Protein AF-A0A382YF46-F1 (afdb_monomer_lite)

Structure (mmCIF, N/CA/C/O backbone):
data_AF-A0A382YF46-F1
#
_entry.id   AF-A0A382YF46-F1
#
loop_
_atom_site.group_PDB
_atom_site.id
_atom_site.type_symbol
_atom_site.label_atom_id
_atom_site.label_alt_id
_atom_site.label_comp_id
_atom_site.label_asym_id
_atom_site.label_entity_id
_atom_site.label_seq_id
_atom_site.pdbx_PDB_ins_code
_atom_site.Cartn_x
_atom_site.Cartn_y
_atom_site.Cartn_z
_atom_site.occupancy
_atom_site.B_iso_or_equiv
_atom_site.auth_seq_id
_atom_site.auth_comp_id
_atom_site.auth_asym_id
_atom_site.auth_atom_id
_atom_site.pdbx_PDB_model_num
ATOM 1 N N . MET A 1 1 ? 21.617 8.762 -23.761 1.00 43.22 1 MET A N 1
ATOM 2 C CA . MET A 1 1 ? 20.319 8.073 -23.836 1.00 43.22 1 MET A CA 1
ATOM 3 C C . MET A 1 1 ? 19.531 8.652 -22.689 1.00 43.22 1 MET A C 1
ATOM 5 O O . MET A 1 1 ? 20.031 8.576 -21.573 1.00 43.22 1 MET A O 1
ATOM 9 N N . GLU A 1 2 ? 18.461 9.389 -22.975 1.00 53.38 2 GLU A N 1
ATOM 10 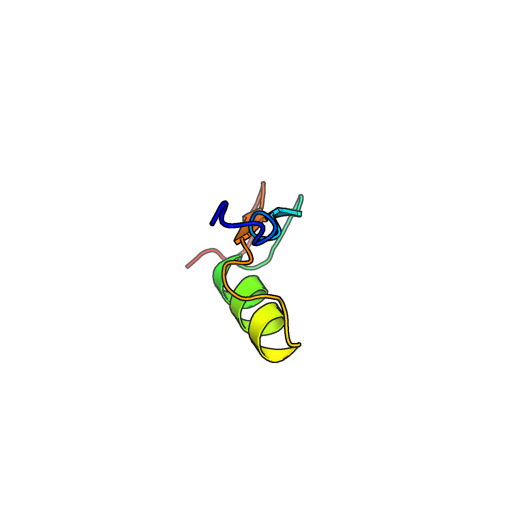C CA . GLU A 1 2 ? 17.542 9.819 -21.919 1.00 53.38 2 GLU A CA 1
ATOM 11 C C . GLU A 1 2 ? 16.941 8.547 -21.321 1.00 53.38 2 GLU A C 1
ATOM 13 O O . GLU A 1 2 ? 16.599 7.614 -22.050 1.00 53.38 2 GLU A O 1
ATOM 18 N N . ASP A 1 3 ? 16.980 8.447 -19.998 1.00 59.81 3 ASP A N 1
ATOM 19 C CA . ASP A 1 3 ? 16.423 7.318 -19.270 1.00 59.81 3 ASP A CA 1
ATOM 20 C C . ASP A 1 3 ? 14.899 7.475 -19.310 1.00 59.81 3 ASP A C 1
ATOM 22 O O . ASP A 1 3 ? 14.304 8.124 -18.458 1.00 59.81 3 ASP A O 1
ATOM 26 N N . ASP A 1 4 ? 14.280 6.956 -20.374 1.00 60.12 4 ASP A N 1
ATOM 27 C CA . ASP A 1 4 ? 12.824 6.912 -20.577 1.00 60.12 4 ASP A CA 1
ATOM 28 C C . ASP A 1 4 ? 12.143 5.892 -19.640 1.00 60.12 4 ASP A C 1
ATOM 30 O O . ASP A 1 4 ? 11.013 5.459 -19.892 1.00 60.12 4 ASP A O 1
ATOM 34 N N . THR A 1 5 ? 12.813 5.455 -18.565 1.00 62.69 5 THR A N 1
ATOM 35 C CA . THR A 1 5 ? 12.150 4.632 -17.559 1.00 62.69 5 THR A CA 1
ATOM 36 C C . THR A 1 5 ? 11.024 5.456 -16.932 1.00 62.69 5 THR A C 1
ATOM 38 O O . THR A 1 5 ? 11.260 6.555 -16.421 1.00 62.69 5 THR A O 1
ATOM 41 N N . PRO A 1 6 ? 9.765 4.981 -17.006 1.00 67.31 6 PRO A N 1
ATOM 42 C CA . PRO A 1 6 ? 8.657 5.695 -16.401 1.00 67.31 6 PRO A CA 1
ATOM 43 C C . PRO A 1 6 ? 8.961 5.877 -14.918 1.00 67.31 6 PRO A C 1
ATOM 45 O O . PRO A 1 6 ? 9.440 4.949 -14.261 1.00 67.31 6 PRO A O 1
ATOM 48 N N . PHE A 1 7 ? 8.690 7.081 -14.405 1.00 69.25 7 PHE A N 1
ATOM 49 C CA . PHE A 1 7 ? 8.800 7.346 -12.977 1.00 69.25 7 PHE A CA 1
ATOM 50 C C . PHE A 1 7 ? 8.0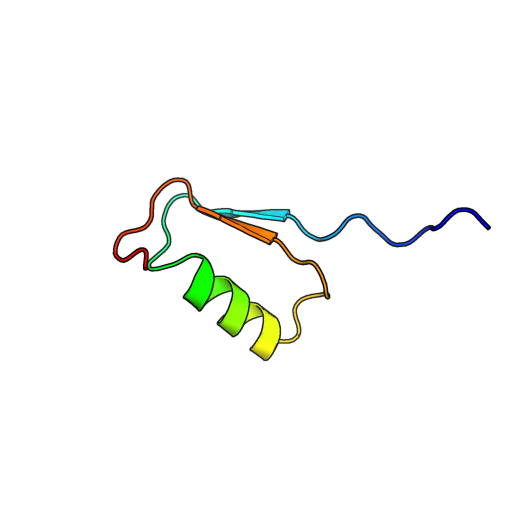98 6.225 -12.201 1.00 69.25 7 PHE A C 1
ATOM 52 O O . PHE A 1 7 ? 7.017 5.792 -12.620 1.00 69.25 7 PHE A O 1
ATOM 59 N N . PRO A 1 8 ? 8.690 5.750 -11.094 1.00 76.31 8 PRO A N 1
ATOM 60 C CA . PRO A 1 8 ? 8.103 4.661 -10.336 1.00 76.31 8 PRO A CA 1
ATOM 61 C C . PRO A 1 8 ? 6.654 4.961 -9.949 1.00 76.31 8 PRO A C 1
ATOM 63 O O . PRO A 1 8 ? 6.324 6.103 -9.622 1.00 76.31 8 PRO A O 1
ATOM 66 N N . SER A 1 9 ? 5.790 3.941 -9.981 1.00 87.50 9 SER A N 1
ATOM 67 C CA . SER A 1 9 ? 4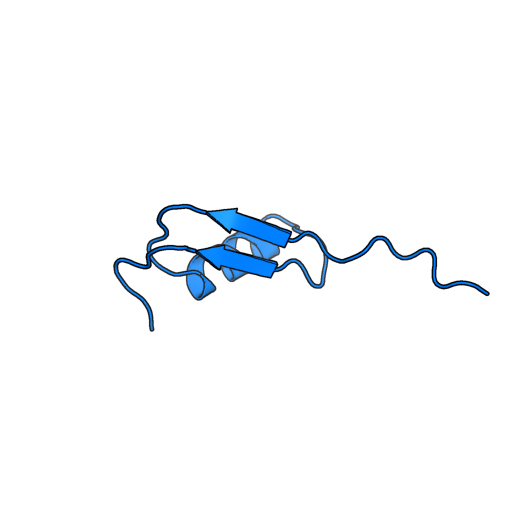.378 4.094 -9.611 1.00 87.50 9 SER A CA 1
ATOM 68 C C . SER A 1 9 ? 4.269 4.587 -8.165 1.00 87.50 9 SER A C 1
ATOM 70 O O . SER A 1 9 ? 4.819 3.964 -7.256 1.00 87.50 9 SER A O 1
ATOM 72 N N . ILE A 1 10 ? 3.577 5.708 -7.947 1.00 93.94 10 ILE A N 1
ATOM 73 C CA . ILE A 1 10 ? 3.257 6.213 -6.608 1.00 93.94 10 ILE A CA 1
ATOM 74 C C . ILE A 1 10 ? 1.768 6.001 -6.370 1.00 93.94 10 ILE A C 1
ATOM 76 O O . ILE A 1 10 ? 0.928 6.606 -7.037 1.00 93.94 10 ILE A O 1
ATOM 80 N N . GLU A 1 11 ? 1.454 5.184 -5.372 1.00 95.06 11 GLU A N 1
ATOM 81 C CA . GLU A 1 11 ? 0.090 4.838 -4.996 1.00 95.06 11 GLU A CA 1
ATOM 82 C C . GLU A 1 11 ? -0.227 5.404 -3.613 1.00 95.06 11 GLU A C 1
ATOM 84 O O . GLU A 1 11 ? 0.475 5.146 -2.632 1.00 95.06 11 GLU A O 1
ATOM 89 N N . ILE A 1 12 ? -1.281 6.220 -3.540 1.00 96.81 12 ILE A N 1
ATOM 90 C CA . ILE A 1 12 ? -1.697 6.905 -2.314 1.00 96.81 12 ILE A CA 1
ATOM 91 C C . ILE A 1 12 ? -3.015 6.306 -1.830 1.00 96.81 12 ILE A C 1
ATOM 93 O O . ILE A 1 12 ? -4.023 6.331 -2.534 1.00 96.81 12 ILE A O 1
ATOM 97 N N . PHE A 1 13 ? -3.006 5.822 -0.595 1.00 97.31 13 PHE A N 1
ATOM 98 C CA . PHE A 1 13 ? -4.133 5.203 0.084 1.00 97.31 13 PHE A CA 1
ATOM 99 C C . PHE A 1 13 ? -4.599 6.090 1.241 1.00 97.31 13 PHE A C 1
ATOM 101 O O . PHE A 1 13 ? -3.789 6.677 1.959 1.00 97.31 13 PHE A O 1
ATOM 108 N N . GLU A 1 14 ? -5.909 6.171 1.466 1.00 98.12 14 GLU A N 1
ATOM 109 C CA . GLU A 1 14 ? -6.438 6.884 2.637 1.00 98.12 14 GLU A CA 1
ATOM 110 C C . GLU A 1 14 ? -6.110 6.118 3.928 1.00 98.12 14 GLU A C 1
ATOM 112 O O . GLU A 1 14 ? -5.549 6.689 4.859 1.00 98.12 14 GLU A O 1
ATOM 117 N N . VAL A 1 15 ? -6.371 4.807 3.962 1.00 97.56 15 VAL A N 1
ATOM 118 C CA . VAL A 1 15 ? -6.100 3.960 5.132 1.00 97.56 15 VAL A CA 1
ATOM 119 C C . VAL A 1 15 ? -5.478 2.639 4.694 1.00 97.56 15 VAL A C 1
ATOM 121 O O . VAL A 1 15 ? -6.046 1.930 3.864 1.00 97.56 15 VAL A O 1
ATOM 124 N N . LEU A 1 16 ? -4.345 2.273 5.295 1.00 98.12 16 LEU A N 1
ATOM 125 C CA . LEU A 1 16 ? -3.775 0.927 5.211 1.00 98.12 16 LEU A CA 1
ATOM 126 C C . LEU A 1 16 ? -3.634 0.309 6.601 1.00 98.12 16 LEU A C 1
ATOM 128 O O . LEU A 1 16 ? -3.593 0.988 7.623 1.00 98.12 16 LEU A O 1
ATOM 132 N N . THR A 1 17 ? -3.517 -1.017 6.648 1.00 97.50 17 THR A N 1
ATOM 133 C CA . THR A 1 17 ? -3.061 -1.670 7.882 1.00 97.50 17 THR A CA 1
ATOM 134 C C . THR A 1 17 ? -1.586 -1.340 8.109 1.00 97.50 17 THR A C 1
ATOM 136 O O . THR A 1 17 ? -1.223 -0.792 9.148 1.00 97.50 17 THR A O 1
ATOM 139 N N . SER A 1 18 ? -0.754 -1.584 7.094 1.00 98.06 18 SER A N 1
ATOM 140 C CA . SER A 1 18 ? 0.654 -1.205 7.058 1.00 98.06 18 SER A CA 1
ATOM 141 C C . SER A 1 18 ? 1.092 -0.965 5.610 1.00 98.06 18 SER A C 1
ATOM 143 O O . SER A 1 18 ? 0.806 -1.790 4.743 1.00 98.06 18 SER A O 1
ATOM 145 N N . THR A 1 19 ? 1.786 0.141 5.340 1.00 97.50 19 THR A N 1
ATOM 146 C CA . THR A 1 19 ? 2.421 0.413 4.039 1.00 97.50 19 THR A CA 1
ATOM 147 C C . THR A 1 19 ? 3.490 -0.628 3.713 1.00 97.50 19 THR A C 1
ATOM 149 O O . THR A 1 19 ? 3.597 -1.037 2.562 1.00 97.50 19 THR A O 1
ATOM 152 N N . LEU A 1 20 ? 4.210 -1.127 4.727 1.00 97.56 20 LEU A N 1
ATOM 153 C CA . LEU A 1 20 ? 5.207 -2.189 4.577 1.00 97.56 20 LEU A CA 1
ATOM 154 C C . LEU A 1 20 ? 4.574 -3.513 4.130 1.00 97.56 20 LEU A C 1
ATOM 156 O O . LEU A 1 20 ? 5.062 -4.153 3.203 1.00 97.56 20 LEU A O 1
ATOM 160 N N . ASP A 1 21 ? 3.479 -3.925 4.771 1.00 97.56 21 ASP A N 1
ATOM 161 C CA . ASP A 1 21 ? 2.790 -5.165 4.390 1.00 97.56 21 ASP A CA 1
ATOM 162 C C . ASP A 1 21 ? 2.188 -5.025 2.984 1.00 97.56 21 ASP A C 1
ATOM 164 O O . ASP A 1 21 ? 2.275 -5.939 2.166 1.00 97.56 21 ASP A O 1
ATOM 168 N N . SER A 1 22 ? 1.636 -3.847 2.685 1.00 97.12 22 SER A N 1
ATOM 169 C CA . SER A 1 22 ? 1.036 -3.536 1.391 1.00 97.12 22 SER A CA 1
ATOM 170 C C . SER A 1 22 ? 2.048 -3.565 0.244 1.00 97.12 22 SER A C 1
ATOM 172 O O . SER A 1 22 ? 1.755 -4.177 -0.781 1.00 97.12 22 SER A O 1
ATOM 174 N N . ILE A 1 23 ? 3.240 -2.974 0.404 1.00 96.56 23 ILE A N 1
ATOM 175 C CA . ILE A 1 23 ? 4.243 -2.987 -0.670 1.00 96.56 23 ILE A CA 1
ATOM 176 C C . ILE A 1 23 ? 4.836 -4.384 -0.884 1.00 96.56 23 ILE A C 1
ATOM 178 O O . ILE A 1 23 ? 5.085 -4.774 -2.021 1.00 96.56 23 ILE A O 1
ATOM 182 N N . HIS A 1 24 ? 5.000 -5.183 0.177 1.00 96.31 24 HIS A N 1
ATOM 183 C CA . HIS A 1 24 ? 5.423 -6.577 0.031 1.00 96.31 24 HIS A CA 1
ATOM 184 C C . HIS A 1 24 ? 4.379 -7.423 -0.700 1.00 96.31 24 HIS A C 1
ATOM 186 O O . HIS A 1 24 ? 4.744 -8.250 -1.534 1.00 96.31 24 HIS A O 1
ATOM 192 N N . GLN A 1 25 ? 3.091 -7.212 -0.410 1.00 97.00 25 GLN A N 1
ATOM 193 C CA . GLN A 1 25 ? 2.014 -7.873 -1.141 1.00 97.00 25 GLN A CA 1
ATOM 194 C C . GLN A 1 25 ? 2.020 -7.461 -2.619 1.00 97.00 25 GLN A C 1
ATOM 196 O O . GLN A 1 25 ? 2.016 -8.330 -3.484 1.00 97.00 25 GLN A O 1
ATOM 201 N N . ALA A 1 26 ? 2.103 -6.162 -2.914 1.00 95.38 26 ALA A N 1
ATOM 202 C CA . ALA A 1 26 ? 2.146 -5.660 -4.286 1.00 95.38 26 ALA A CA 1
ATOM 203 C C . ALA A 1 26 ? 3.355 -6.211 -5.060 1.00 95.38 26 ALA A C 1
ATOM 205 O O . ALA A 1 26 ? 3.216 -6.665 -6.194 1.00 95.38 26 ALA A O 1
ATOM 206 N N . ALA A 1 27 ? 4.531 -6.262 -4.430 1.00 94.62 27 ALA A N 1
ATOM 207 C CA . ALA A 1 27 ? 5.715 -6.882 -5.019 1.00 94.62 27 ALA A CA 1
ATOM 208 C C . ALA A 1 27 ? 5.496 -8.376 -5.320 1.00 94.62 27 ALA A C 1
ATOM 210 O O . ALA A 1 27 ? 5.892 -8.853 -6.383 1.00 94.62 27 ALA A O 1
ATOM 211 N N . ALA A 1 28 ? 4.826 -9.114 -4.427 1.00 97.06 28 ALA A N 1
ATOM 212 C CA . ALA A 1 28 ? 4.476 -10.518 -4.653 1.00 97.06 28 ALA A CA 1
ATOM 213 C C . ALA A 1 28 ? 3.459 -10.708 -5.796 1.00 97.06 28 ALA A C 1
ATOM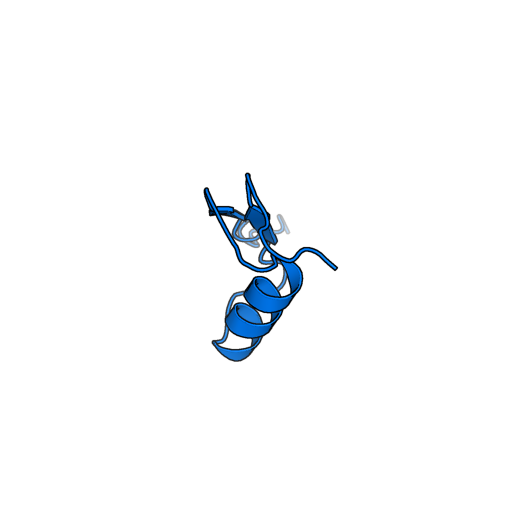 215 O O . ALA A 1 28 ? 3.467 -11.744 -6.458 1.00 97.06 28 ALA A O 1
ATOM 216 N N . GLU A 1 29 ? 2.618 -9.705 -6.051 1.00 96.19 29 GLU A N 1
ATOM 217 C CA . GLU A 1 29 ? 1.657 -9.659 -7.161 1.00 96.19 29 GLU A CA 1
ATOM 218 C C . GLU A 1 29 ? 2.280 -9.160 -8.482 1.00 96.19 29 GLU A C 1
ATOM 220 O O . GLU A 1 29 ? 1.619 -9.172 -9.521 1.00 96.19 29 GLU A O 1
ATOM 225 N N . GLY A 1 30 ? 3.564 -8.786 -8.474 1.00 94.62 30 GLY A N 1
ATOM 226 C CA . GLY A 1 30 ? 4.303 -8.356 -9.663 1.00 94.62 30 GLY A CA 1
ATOM 227 C C . GLY A 1 30 ? 4.253 -6.853 -9.929 1.00 94.62 30 GLY A C 1
ATOM 228 O O . GLY A 1 30 ? 4.421 -6.437 -11.077 1.00 94.62 30 GLY A O 1
ATOM 229 N N . ALA A 1 31 ? 4.023 -6.035 -8.897 1.00 91.50 31 ALA A N 1
ATOM 230 C CA . ALA A 1 31 ? 4.134 -4.587 -9.016 1.00 91.50 31 ALA A CA 1
ATOM 231 C C . ALA A 1 31 ? 5.526 -4.179 -9.540 1.00 91.50 31 ALA A C 1
ATOM 233 O O . ALA A 1 31 ? 6.523 -4.833 -9.207 1.00 91.50 31 ALA A O 1
ATOM 234 N N . PRO A 1 32 ? 5.617 -3.102 -10.344 1.00 90.88 32 PRO A N 1
ATOM 235 C CA . PRO A 1 32 ? 6.889 -2.614 -10.858 1.00 90.88 32 PRO A CA 1
ATOM 236 C C . PRO A 1 32 ? 7.913 -2.373 -9.750 1.00 90.88 32 PRO A C 1
ATOM 238 O O . PRO A 1 32 ? 7.573 -1.923 -8.649 1.00 90.88 32 PRO A O 1
ATOM 241 N N . GLU A 1 33 ? 9.183 -2.612 -10.066 1.00 86.62 33 GLU A N 1
ATOM 242 C CA . GLU A 1 33 ? 10.282 -2.201 -9.197 1.00 86.62 33 GLU A CA 1
ATOM 243 C C . GLU A 1 33 ? 10.169 -0.695 -8.902 1.00 86.62 33 GLU A C 1
ATOM 245 O O . GLU A 1 33 ? 9.725 0.079 -9.751 1.00 86.62 33 GLU A O 1
ATOM 250 N N . TRP A 1 34 ? 10.539 -0.291 -7.685 1.00 89.62 34 TRP A N 1
ATOM 251 C CA . TRP A 1 34 ? 10.440 1.090 -7.189 1.00 89.62 34 TRP A CA 1
ATOM 252 C C . TRP A 1 34 ? 9.018 1.624 -6.933 1.00 89.62 34 TRP A C 1
ATOM 254 O O . TRP A 1 34 ? 8.876 2.788 -6.549 1.00 89.62 34 TRP A O 1
ATOM 264 N N . THR A 1 35 ? 7.972 0.797 -7.064 1.00 93.12 35 THR A N 1
ATOM 265 C CA . THR A 1 35 ? 6.611 1.172 -6.636 1.00 93.12 35 THR A CA 1
ATOM 266 C C . THR A 1 35 ? 6.618 1.672 -5.187 1.00 93.12 35 THR A C 1
ATOM 268 O O . THR A 1 35 ? 7.236 1.077 -4.304 1.00 93.12 35 THR A O 1
ATOM 271 N N . THR A 1 36 ? 5.945 2.794 -4.938 1.00 95.12 36 THR A N 1
ATOM 272 C CA . THR A 1 36 ? 5.900 3.462 -3.635 1.00 95.12 36 THR A CA 1
ATOM 273 C C . THR A 1 36 ? 4.465 3.540 -3.143 1.00 95.12 36 THR A C 1
ATOM 275 O O . THR A 1 36 ? 3.620 4.158 -3.784 1.00 95.12 36 THR A O 1
ATOM 278 N N . HIS A 1 37 ? 4.194 2.954 -1.977 1.00 96.31 37 HIS A N 1
ATOM 279 C CA . HIS A 1 37 ? 2.894 3.060 -1.317 1.00 96.31 37 HIS A CA 1
ATOM 280 C C . HIS A 1 37 ? 2.952 4.095 -0.196 1.00 96.31 37 HIS A C 1
ATOM 282 O O . HIS A 1 37 ? 3.787 4.012 0.705 1.00 96.31 37 HIS A O 1
ATOM 288 N N . ILE A 1 38 ? 2.022 5.043 -0.221 1.00 97.44 38 ILE A N 1
ATOM 289 C CA . ILE A 1 38 ? 1.848 6.062 0.813 1.00 97.44 38 ILE A CA 1
ATOM 290 C C . ILE A 1 38 ? 0.457 5.878 1.407 1.00 97.44 38 ILE A C 1
ATOM 292 O O . ILE A 1 38 ? -0.522 5.838 0.671 1.00 97.44 38 ILE A O 1
ATOM 296 N N . ALA A 1 39 ? 0.345 5.802 2.730 1.00 98.06 39 ALA A N 1
ATOM 297 C CA . ALA A 1 39 ? -0.946 5.831 3.412 1.00 98.06 39 ALA A CA 1
ATOM 298 C C . ALA A 1 39 ? -1.093 7.128 4.203 1.00 98.06 39 ALA A C 1
ATOM 300 O O . ALA A 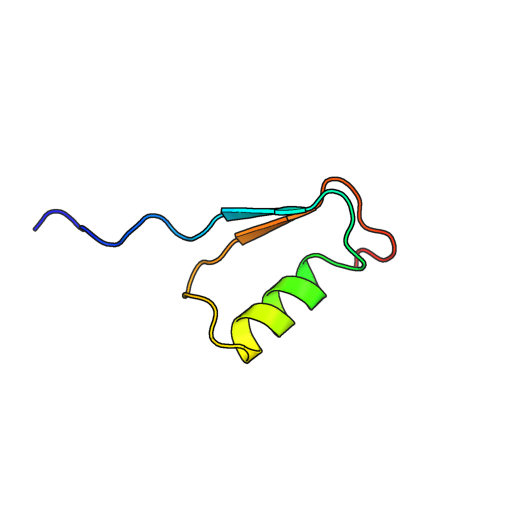1 39 ? -0.149 7.532 4.885 1.00 98.06 39 ALA A O 1
ATOM 301 N N . ARG A 1 40 ? -2.270 7.762 4.152 1.00 98.06 40 ARG A N 1
ATOM 302 C CA . ARG A 1 40 ? -2.572 8.889 5.049 1.00 98.06 40 ARG A CA 1
ATOM 303 C C . ARG A 1 40 ? -2.714 8.434 6.496 1.00 98.06 40 ARG A C 1
ATOM 305 O O . ARG A 1 40 ? -2.270 9.140 7.395 1.00 98.06 40 ARG A O 1
ATOM 312 N N . GLU A 1 41 ? -3.278 7.249 6.708 1.00 98.38 41 GLU A N 1
ATOM 313 C CA . GLU A 1 41 ? -3.384 6.616 8.017 1.00 98.38 41 GLU A CA 1
ATOM 314 C C . GLU A 1 41 ? -2.966 5.141 7.959 1.00 98.38 41 GLU A C 1
ATOM 316 O O . GLU A 1 41 ? -3.320 4.402 7.037 1.00 98.38 41 GLU A O 1
ATOM 321 N N . GLN A 1 42 ? -2.221 4.699 8.976 1.00 98.44 42 GLN A N 1
ATOM 322 C CA . GLN A 1 42 ? -1.890 3.292 9.188 1.00 98.44 42 GLN A CA 1
ATOM 323 C C . GLN A 1 42 ? -2.477 2.811 10.512 1.00 98.44 42 GLN A C 1
ATOM 325 O O . GLN A 1 42 ? -2.144 3.346 11.566 1.00 98.44 42 GLN A O 1
ATOM 330 N N . THR A 1 43 ? -3.300 1.761 10.481 1.00 97.94 43 THR A N 1
ATOM 331 C CA . THR A 1 43 ? -3.926 1.231 11.708 1.00 97.94 43 THR A CA 1
ATOM 332 C C . THR A 1 43 ? -2.997 0.321 12.515 1.00 97.94 43 THR A C 1
ATOM 334 O O . THR A 1 43 ? -3.218 0.119 13.710 1.00 97.94 43 THR A O 1
ATOM 337 N N . ARG A 1 44 ? -1.956 -0.245 11.883 1.00 96.94 44 ARG A N 1
ATOM 338 C CA . ARG A 1 44 ? -0.943 -1.120 12.501 1.00 96.94 44 ARG A CA 1
ATOM 339 C C . ARG A 1 44 ? 0.442 -0.922 11.869 1.00 96.94 44 ARG A C 1
ATOM 341 O O . ARG A 1 44 ? 1.068 -1.885 11.424 1.00 96.94 44 ARG A O 1
ATOM 348 N N . GLY A 1 45 ? 0.908 0.329 11.822 1.00 90.50 45 GLY A N 1
ATOM 349 C CA . GLY A 1 45 ? 2.282 0.648 11.418 1.00 90.50 45 GLY A CA 1
ATOM 350 C C . GLY A 1 45 ? 3.314 -0.066 12.300 1.00 90.50 45 GLY A C 1
ATOM 351 O O . GLY A 1 45 ? 3.084 -0.242 13.498 1.00 90.50 45 GLY A O 1
ATOM 352 N N . ARG A 1 46 ? 4.417 -0.509 11.694 1.00 85.19 46 ARG A N 1
ATOM 353 C CA . ARG A 1 46 ? 5.541 -1.174 12.363 1.00 85.19 46 ARG A CA 1
ATOM 354 C C . ARG A 1 46 ? 6.828 -0.430 12.065 1.00 85.19 46 ARG A C 1
ATOM 356 O O . ARG A 1 46 ? 6.951 0.026 10.908 1.00 85.19 46 ARG A O 1
#

Sequence (46 aa):
MEDDTPFPSIEIFEVLTSTLDSIHQAAAEGAPEWTTHIAREQTRGR

Organism: NCBI:txid408172

Radius of 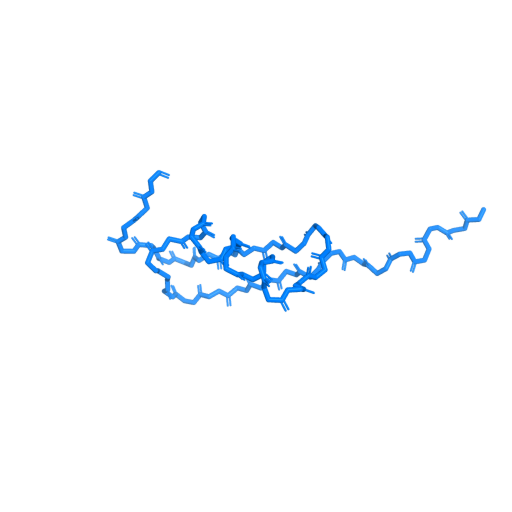gyration: 12.4 Å; chains: 1; bounding box: 27×20×36 Å

Foldseek 3Di:
DPPPPPDAAEAEAAEDQEQVVVVVVCVVVPGDPPYGYHYVYHVHYD

InterPro domains:
  IPR045864 Class II Aminoacyl-tRNA synthetase/Biotinyl protein ligase (BPL) and lipoyl protein ligase (LPL) [G3DSA:3.30.930.10] (1-46)

pLDDT: mean 89.43, std 13.77, range [43.22, 98.44]

Secondary structure (DSSP, 8-state):
----PPPPPEEEEEEES-HHHHHHHHHHTTPPTT-EEEEEEESS--